Protein AF-A0A969WVZ2-F1 (afdb_monomer_lite)

pLDDT: mean 87.6, std 9.17, range [56.56, 96.75]

Sequence (92 aa):
MIIDVRGNGGGNVSPMIIERLMRQLTYMTMHTGQQEGDPNPVGMHIGPKVTLLDKYSDSDGDLFPYRFQVNKIGKTIGTRSWGGVVGYSGAI

Radius of gyration: 16.6 Å; chains: 1; bounding box: 49×25×41 Å

Secondary structure (DSSP, 8-state):
-EEE-TT----S-HHHHHHHHT----EEE--TT-SSPEEESTT---S--EEEE-TT--THHHHHHHHHHHTT-SEEEE--------------

Foldseek 3Di:
DEAELELPAADDCLVVVLVQLLDDFPDWDDDVPDPDTHTPPPSHDDDAYEYEYEQNQDANSLVNVVSCVVSVSHYYDYDDYVPDHDDDDDDD

Structure (mmCIF, N/CA/C/O backbone):
data_AF-A0A969WVZ2-F1
#
_entry.id   AF-A0A969WVZ2-F1
#
loop_
_atom_site.group_PDB
_atom_site.id
_atom_site.type_symbol
_atom_site.label_atom_id
_atom_site.label_alt_id
_atom_site.label_comp_id
_atom_site.label_asym_id
_atom_site.label_entity_id
_atom_site.label_seq_id
_atom_site.pdbx_PDB_ins_code
_atom_site.Cartn_x
_atom_site.Cartn_y
_atom_site.Cartn_z
_atom_site.occupancy
_atom_site.B_iso_or_equiv
_atom_site.auth_seq_id
_atom_site.auth_comp_id
_atom_site.auth_asym_id
_atom_site.auth_atom_id
_atom_site.pdbx_PDB_model_num
ATOM 1 N N . MET A 1 1 ? -11.619 -1.206 -0.089 1.00 93.06 1 MET A N 1
ATOM 2 C CA . MET A 1 1 ? -10.772 -0.136 -0.665 1.00 93.06 1 MET A CA 1
ATOM 3 C C . MET A 1 1 ? -9.971 -0.680 -1.837 1.00 93.06 1 MET A C 1
ATOM 5 O O . MET A 1 1 ? -9.422 -1.771 -1.715 1.00 93.06 1 MET A O 1
ATOM 9 N N . ILE A 1 2 ? -9.910 0.067 -2.940 1.00 95.38 2 ILE A N 1
ATOM 10 C CA . ILE A 1 2 ? -9.095 -0.249 -4.122 1.00 95.38 2 ILE A CA 1
ATOM 11 C C . ILE A 1 2 ? -8.006 0.819 -4.223 1.00 95.38 2 ILE A C 1
ATOM 13 O O . ILE A 1 2 ? -8.317 2.005 -4.174 1.00 95.38 2 ILE A O 1
ATOM 17 N N . ILE A 1 3 ? -6.752 0.392 -4.322 1.00 94.88 3 ILE A N 1
ATOM 18 C CA . ILE A 1 3 ? -5.582 1.254 -4.495 1.00 94.88 3 ILE A CA 1
ATOM 19 C C . ILE A 1 3 ? -5.053 1.002 -5.905 1.00 94.88 3 ILE A C 1
ATOM 21 O O . ILE A 1 3 ? -4.725 -0.134 -6.234 1.00 9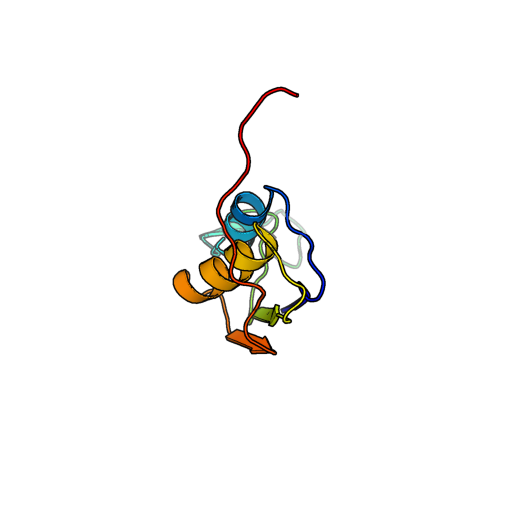4.88 3 ILE A O 1
ATOM 25 N N . ASP A 1 4 ? -4.993 2.030 -6.743 1.00 93.94 4 ASP A N 1
ATOM 26 C CA . ASP A 1 4 ? -4.500 1.900 -8.114 1.00 93.94 4 ASP A CA 1
ATOM 27 C C . ASP A 1 4 ? -3.080 2.459 -8.217 1.00 93.94 4 ASP A C 1
ATOM 29 O O . ASP A 1 4 ? -2.869 3.648 -7.988 1.00 93.94 4 ASP A O 1
ATOM 33 N N . VAL A 1 5 ? -2.105 1.595 -8.509 1.00 91.56 5 VAL A N 1
ATOM 34 C CA . VAL A 1 5 ? -0.695 1.975 -8.722 1.00 91.56 5 VAL A CA 1
ATOM 35 C C . VAL A 1 5 ? -0.209 1.622 -10.128 1.00 91.56 5 VAL A C 1
ATOM 37 O O . VAL A 1 5 ? 0.996 1.603 -10.382 1.00 91.56 5 VAL A O 1
ATOM 40 N N . ARG A 1 6 ? -1.134 1.357 -11.056 1.00 92.19 6 ARG A N 1
ATOM 41 C CA . ARG A 1 6 ? -0.826 1.179 -12.479 1.00 92.19 6 ARG A CA 1
ATOM 42 C C . ARG A 1 6 ? -0.244 2.471 -13.054 1.00 92.19 6 ARG A C 1
ATOM 44 O O . ARG A 1 6 ? -0.759 3.552 -12.773 1.00 92.19 6 ARG A O 1
ATOM 51 N N . GLY A 1 7 ? 0.841 2.372 -13.820 1.00 86.81 7 GLY A N 1
ATOM 52 C CA . GLY A 1 7 ? 1.551 3.538 -14.361 1.00 86.81 7 GLY A CA 1
ATOM 53 C C . GLY A 1 7 ? 2.287 4.389 -13.319 1.00 86.81 7 GLY A C 1
ATOM 54 O O . GLY A 1 7 ? 2.631 5.534 -13.605 1.00 86.81 7 GLY A O 1
ATOM 55 N N . ASN A 1 8 ? 2.508 3.873 -12.105 1.00 85.88 8 ASN A N 1
ATOM 56 C CA . ASN A 1 8 ? 3.235 4.595 -11.063 1.00 85.88 8 ASN A CA 1
ATOM 57 C C . ASN A 1 8 ? 4.749 4.616 -11.348 1.00 85.88 8 ASN A C 1
ATOM 59 O O . ASN A 1 8 ? 5.428 3.614 -11.143 1.00 85.88 8 ASN A O 1
ATOM 63 N N . GLY A 1 9 ? 5.274 5.777 -11.747 1.00 81.31 9 GLY A N 1
ATOM 64 C CA . GLY A 1 9 ? 6.692 5.982 -12.073 1.00 81.31 9 GLY A CA 1
ATOM 65 C C . GLY A 1 9 ? 7.667 6.019 -10.885 1.00 81.31 9 GLY A C 1
ATOM 66 O O . GLY A 1 9 ? 8.834 6.348 -11.076 1.00 81.31 9 GLY A O 1
ATOM 67 N N . GLY A 1 10 ? 7.217 5.728 -9.662 1.00 82.44 10 GLY A N 1
ATOM 68 C CA . GLY A 1 10 ? 8.078 5.638 -8.484 1.00 82.44 10 GLY A CA 1
ATOM 69 C C . GLY A 1 10 ? 8.165 6.926 -7.661 1.00 82.44 10 GLY A C 1
ATOM 70 O O . GLY A 1 10 ? 7.289 7.788 -7.711 1.00 82.44 10 GLY A O 1
ATOM 71 N N . GLY A 1 11 ? 9.197 7.025 -6.821 1.00 85.50 11 GLY A N 1
ATOM 72 C CA . GLY A 1 11 ? 9.326 8.070 -5.804 1.00 85.50 11 GLY A CA 1
ATOM 73 C C . GLY A 1 11 ? 9.952 7.535 -4.517 1.00 85.50 11 GLY A C 1
ATOM 74 O O . GLY A 1 11 ? 10.898 6.755 -4.562 1.00 85.50 11 GLY A O 1
ATOM 75 N N . ASN A 1 12 ? 9.451 7.973 -3.362 1.00 84.62 12 ASN A N 1
ATOM 76 C CA . ASN A 1 12 ? 9.984 7.578 -2.051 1.00 84.62 12 ASN A CA 1
ATOM 77 C C . ASN A 1 12 ? 8.930 7.530 -0.926 1.00 84.62 12 ASN A C 1
ATOM 79 O O . ASN A 1 12 ? 9.282 7.467 0.254 1.00 84.62 12 ASN A O 1
ATOM 83 N N . VAL A 1 13 ? 7.640 7.590 -1.263 1.00 87.88 13 VAL A N 1
ATOM 84 C CA . VAL A 1 13 ? 6.558 7.741 -0.275 1.00 87.88 13 VAL A CA 1
ATOM 85 C C . VAL A 1 13 ? 5.872 6.426 0.081 1.00 87.88 13 VAL A C 1
ATOM 87 O O . VAL A 1 13 ? 5.101 6.392 1.045 1.00 87.88 13 VAL A O 1
ATOM 90 N N . SER A 1 14 ? 6.166 5.325 -0.623 1.00 87.38 14 SER A N 1
ATOM 91 C CA . SER A 1 14 ? 5.553 4.026 -0.335 1.00 87.38 14 SER A CA 1
ATOM 92 C C . SER A 1 14 ? 5.688 3.561 1.122 1.00 87.38 14 SER A C 1
ATOM 94 O O . SER A 1 14 ? 4.699 3.008 1.609 1.00 87.38 14 SER A O 1
ATOM 96 N N . PRO A 1 15 ? 6.791 3.805 1.876 1.00 89.88 15 PRO A N 1
ATOM 97 C CA . PRO A 1 15 ? 6.849 3.419 3.288 1.00 89.88 15 PRO A CA 1
ATOM 98 C C . PRO A 1 15 ? 5.744 4.087 4.117 1.00 89.88 15 PRO A C 1
ATOM 100 O O . PRO A 1 15 ? 5.003 3.411 4.826 1.00 89.88 15 PRO A O 1
ATOM 103 N N . MET A 1 16 ? 5.558 5.400 3.949 1.00 92.75 16 MET A N 1
ATOM 104 C CA . MET A 1 16 ? 4.578 6.187 4.707 1.00 92.75 16 MET A CA 1
ATOM 105 C C . MET A 1 16 ? 3.131 5.787 4.403 1.00 92.75 16 MET A C 1
ATOM 107 O O . MET A 1 16 ? 2.251 5.903 5.264 1.00 92.75 16 MET A O 1
ATOM 111 N N . ILE A 1 17 ? 2.859 5.356 3.168 1.00 93.31 17 ILE A N 1
ATOM 112 C CA . ILE A 1 17 ? 1.533 4.871 2.772 1.00 93.31 17 ILE A CA 1
ATOM 113 C C . ILE A 1 17 ? 1.306 3.474 3.353 1.00 93.31 17 ILE A C 1
ATOM 115 O O . ILE A 1 17 ? 0.260 3.230 3.952 1.00 93.31 17 ILE A O 1
ATOM 119 N N . ILE A 1 18 ? 2.285 2.572 3.241 1.00 94.62 18 ILE A N 1
ATOM 120 C CA . ILE A 1 18 ? 2.202 1.217 3.803 1.00 94.62 18 ILE A CA 1
ATOM 121 C C . ILE A 1 18 ? 1.969 1.264 5.316 1.00 94.62 18 ILE A C 1
ATOM 123 O O . ILE A 1 18 ? 1.057 0.595 5.800 1.00 94.62 18 ILE A O 1
ATOM 127 N N . GLU A 1 19 ? 2.685 2.115 6.051 1.00 93.81 19 GLU A N 1
ATOM 128 C CA . GLU A 1 19 ? 2.480 2.301 7.494 1.00 93.81 19 GLU A CA 1
ATOM 129 C C . GLU A 1 19 ? 1.043 2.707 7.840 1.00 93.81 19 GLU A C 1
ATOM 131 O O . GLU A 1 19 ? 0.452 2.173 8.779 1.00 93.81 19 GLU A O 1
ATOM 136 N N . ARG A 1 20 ? 0.439 3.620 7.067 1.00 93.19 20 ARG A N 1
ATOM 137 C CA . ARG A 1 20 ? -0.968 4.012 7.255 1.00 93.19 20 ARG A CA 1
ATOM 138 C C . ARG A 1 20 ? -1.928 2.863 6.966 1.00 93.19 20 ARG A C 1
ATOM 140 O O . ARG A 1 20 ? -2.898 2.682 7.699 1.00 93.19 20 ARG A O 1
ATOM 147 N N . LEU A 1 21 ? -1.663 2.084 5.920 1.00 94.69 21 LEU A N 1
ATOM 148 C CA . LEU A 1 21 ? -2.494 0.945 5.526 1.00 94.69 21 LEU A CA 1
ATOM 149 C C . LEU A 1 21 ? -2.419 -0.227 6.510 1.00 94.69 21 LEU A C 1
ATOM 151 O O . LEU A 1 21 ? -3.368 -1.010 6.582 1.00 94.69 21 LEU A O 1
ATOM 155 N N . MET A 1 22 ? -1.320 -0.331 7.260 1.00 93.88 22 MET A N 1
ATOM 156 C CA . MET A 1 22 ? -1.102 -1.341 8.297 1.00 93.88 22 MET A CA 1
ATOM 157 C C . MET A 1 22 ? -1.734 -0.991 9.648 1.00 93.88 22 MET A C 1
ATOM 159 O O . MET A 1 22 ? -1.765 -1.850 10.527 1.00 93.88 22 MET A O 1
ATOM 163 N N . ARG A 1 23 ? -2.243 0.234 9.842 1.00 94.00 23 ARG A N 1
ATOM 164 C CA . ARG A 1 23 ? -2.861 0.634 11.115 1.00 94.00 23 ARG A CA 1
ATOM 165 C C . ARG A 1 23 ? -4.038 -0.279 11.457 1.00 94.00 23 ARG A C 1
ATOM 167 O O . ARG A 1 23 ? -4.938 -0.485 10.641 1.00 94.00 23 ARG A O 1
ATOM 174 N N . GLN A 1 24 ? -4.024 -0.793 12.682 1.00 90.94 24 GLN A N 1
ATOM 175 C CA . GLN A 1 24 ? -5.074 -1.634 13.248 1.00 90.94 24 GLN A CA 1
ATOM 176 C C . GLN A 1 24 ? -5.855 -0.867 14.311 1.00 90.94 24 GLN A C 1
ATOM 178 O O . GLN A 1 24 ? -5.335 0.079 14.900 1.00 90.94 24 GLN A O 1
ATOM 183 N N . LEU A 1 25 ? -7.112 -1.269 14.517 1.00 92.00 25 LEU A N 1
ATOM 184 C CA . LEU A 1 25 ? -7.982 -0.628 15.497 1.00 92.00 25 LEU A CA 1
ATOM 185 C C . LEU A 1 25 ? -7.503 -1.026 16.881 1.00 92.00 25 LEU A C 1
ATOM 187 O O . LEU A 1 25 ? -7.538 -2.210 17.210 1.00 92.00 25 LEU A O 1
ATOM 191 N N . THR A 1 26 ? -7.086 -0.048 17.677 1.00 92.12 26 THR A N 1
ATOM 192 C CA . THR A 1 26 ? -6.684 -0.305 19.061 1.00 92.12 26 THR A CA 1
ATOM 193 C C . THR A 1 26 ? -7.850 -0.047 20.004 1.00 92.12 26 THR A C 1
ATOM 195 O O . THR A 1 26 ? -8.167 -0.881 20.846 1.00 92.12 26 THR A O 1
ATOM 198 N N . TYR A 1 27 ? -8.504 1.104 19.858 1.00 90.88 27 TYR A N 1
ATOM 199 C CA . TYR A 1 27 ? -9.683 1.485 20.629 1.00 90.88 27 TYR A CA 1
ATOM 200 C C . TYR A 1 27 ? -10.511 2.509 19.851 1.00 90.88 27 TYR A C 1
ATOM 202 O O . TYR A 1 27 ? -10.061 3.060 18.845 1.00 90.88 27 TYR A O 1
ATOM 210 N N . MET A 1 28 ? -11.729 2.755 20.324 1.00 92.44 28 MET A N 1
ATOM 211 C CA . MET A 1 28 ? -12.589 3.819 19.818 1.00 92.44 28 MET A CA 1
ATOM 212 C C . MET A 1 28 ? -12.713 4.915 20.869 1.00 92.44 28 MET A C 1
ATOM 214 O O . MET A 1 28 ? -12.843 4.622 22.059 1.00 92.44 28 MET A O 1
ATOM 218 N N . THR A 1 29 ? -12.661 6.171 20.441 1.00 92.38 29 THR A N 1
ATOM 219 C CA . THR A 1 29 ? -12.927 7.328 21.301 1.00 92.38 29 THR A CA 1
ATOM 220 C C . THR A 1 29 ? -14.366 7.782 21.128 1.00 92.38 29 THR A C 1
ATOM 222 O O . THR A 1 29 ? -14.895 7.746 20.021 1.00 92.38 29 THR A O 1
ATOM 225 N N . MET A 1 30 ? -14.996 8.211 22.219 1.00 93.75 30 MET A N 1
ATOM 226 C CA . MET A 1 30 ? -16.356 8.742 22.202 1.00 93.75 30 MET A CA 1
ATOM 227 C C . MET A 1 30 ? -16.449 9.986 23.076 1.00 93.75 30 MET A C 1
ATOM 229 O O . MET A 1 30 ? -15.930 10.015 24.194 1.00 93.75 30 MET A O 1
ATOM 233 N N . HIS A 1 31 ? -17.150 10.993 22.575 1.00 90.19 31 HIS A N 1
ATOM 234 C CA . HIS A 1 31 ? -17.513 12.201 23.302 1.00 90.19 31 HIS A CA 1
ATOM 235 C C . HIS A 1 31 ? -19.009 12.208 23.631 1.00 90.19 31 HIS A C 1
ATOM 237 O O . HIS A 1 31 ? -19.822 11.590 22.943 1.00 90.19 31 HIS A O 1
ATOM 243 N N . THR A 1 32 ? -19.394 12.934 24.682 1.00 92.81 32 THR A N 1
ATOM 244 C CA . THR A 1 32 ? -20.806 13.11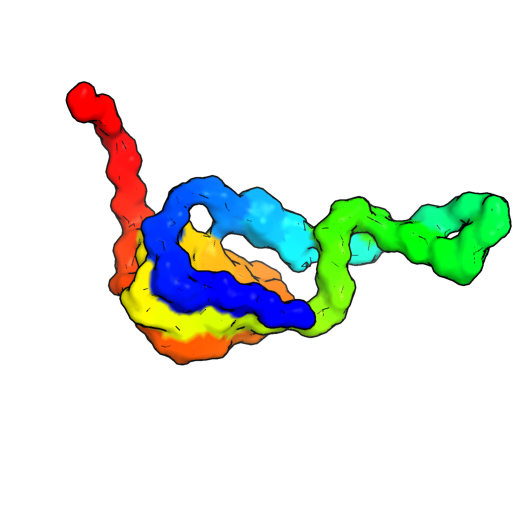6 25.039 1.00 92.81 32 THR A CA 1
ATOM 245 C C . THR A 1 32 ? -21.575 13.701 23.852 1.00 92.81 32 THR A C 1
ATOM 247 O O . THR A 1 32 ? -21.236 14.776 23.366 1.00 92.81 32 THR A O 1
ATOM 250 N N . GLY A 1 33 ? -22.610 12.994 23.391 1.00 91.25 33 GLY A N 1
ATOM 251 C CA . GLY A 1 33 ? -23.430 13.398 22.244 1.00 91.25 33 GLY A CA 1
ATOM 252 C C . GLY A 1 33 ? -22.973 12.863 20.878 1.00 91.25 33 GLY A C 1
ATOM 253 O O . GLY A 1 33 ? -23.678 13.093 19.898 1.00 91.25 33 GLY A O 1
ATOM 254 N N . GLN A 1 34 ? -21.857 12.127 20.784 1.00 91.75 34 GLN A N 1
ATOM 255 C CA . GLN A 1 34 ? -21.511 11.393 19.559 1.00 91.75 34 GLN A CA 1
ATOM 256 C C . GLN A 1 34 ? -22.406 10.159 19.383 1.00 91.75 34 GLN A C 1
ATOM 258 O O . GLN A 1 34 ? -22.616 9.396 20.325 1.00 91.75 34 GLN A O 1
ATOM 263 N N . GLN A 1 35 ? -22.907 9.956 18.160 1.00 89.94 35 GLN A N 1
ATOM 264 C CA . GLN A 1 35 ? -23.680 8.760 17.801 1.00 89.94 35 GLN A CA 1
ATOM 265 C C . GLN A 1 35 ? -22.788 7.561 17.460 1.00 89.94 35 GLN A C 1
ATOM 267 O O . GLN A 1 35 ? -23.165 6.423 17.723 1.00 89.94 35 GLN A O 1
ATOM 272 N N . GLU A 1 36 ? -21.595 7.814 16.921 1.00 88.62 36 GLU A N 1
ATOM 273 C CA . GLU A 1 36 ? -20.608 6.797 16.565 1.00 88.62 36 GLU A CA 1
ATOM 274 C C . GLU A 1 36 ? -19.244 7.200 17.131 1.00 88.62 36 GLU A C 1
ATOM 276 O O . GLU A 1 36 ? -18.924 8.387 17.207 1.00 88.62 36 GLU A O 1
ATOM 281 N N . GLY A 1 37 ? -18.463 6.213 17.572 1.00 89.00 37 GLY A N 1
ATOM 282 C CA . GLY A 1 37 ? -17.112 6.457 18.066 1.00 89.00 37 GLY A CA 1
ATOM 283 C C . GLY A 1 37 ? -16.094 6.560 16.936 1.00 89.00 37 GLY A C 1
ATOM 284 O O . GLY A 1 37 ? -16.230 5.919 15.893 1.00 89.00 37 GLY A O 1
ATOM 285 N N . ASP A 1 38 ? -15.033 7.319 17.176 1.00 90.94 38 ASP A N 1
ATOM 286 C CA . ASP A 1 38 ? -13.947 7.485 16.219 1.00 90.94 38 ASP A CA 1
ATOM 287 C C . ASP A 1 38 ? -12.887 6.388 16.404 1.00 90.94 38 ASP A C 1
ATOM 289 O O . ASP A 1 38 ? -12.427 6.153 17.529 1.00 90.94 38 ASP A O 1
ATOM 293 N N . PRO A 1 39 ? -12.459 5.703 15.329 1.00 91.19 39 PRO A N 1
ATOM 294 C CA . PRO A 1 39 ? -11.401 4.709 15.415 1.00 91.19 39 PRO A CA 1
ATOM 295 C C . PRO A 1 39 ? -10.042 5.365 15.695 1.00 91.19 39 PRO A C 1
ATOM 297 O O . PRO A 1 39 ? -9.648 6.331 15.037 1.00 91.19 39 PRO A O 1
ATOM 300 N N . ASN A 1 40 ? -9.291 4.795 16.639 1.00 91.56 40 ASN A N 1
ATOM 301 C CA . ASN A 1 40 ? -7.933 5.212 16.972 1.00 91.56 40 ASN A CA 1
ATOM 302 C C . ASN A 1 40 ? -6.937 4.063 16.704 1.00 91.56 40 ASN A C 1
ATOM 304 O O . ASN A 1 40 ? -7.171 2.945 17.187 1.00 91.56 40 ASN A O 1
ATOM 308 N N . PRO A 1 41 ? -5.824 4.304 15.974 1.00 92.19 41 PRO A N 1
ATOM 309 C CA . PRO A 1 41 ? -5.312 5.602 15.493 1.00 92.19 41 PRO A CA 1
ATOM 310 C C . PRO A 1 41 ? -6.093 6.259 14.339 1.00 92.19 41 PRO A C 1
ATOM 312 O O . PRO A 1 41 ? -6.682 5.588 13.502 1.00 92.19 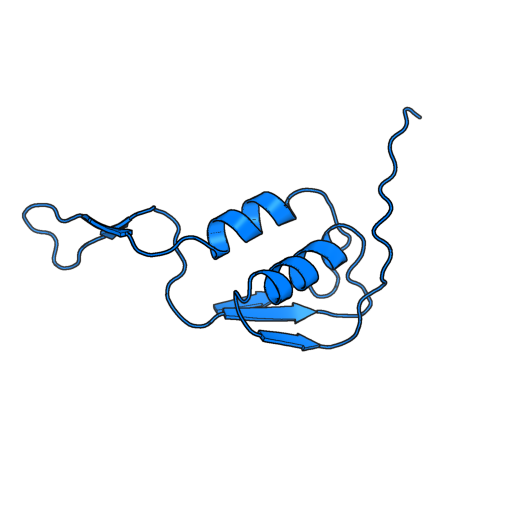41 PRO A O 1
ATOM 315 N N . VAL A 1 42 ? -6.027 7.592 14.236 1.00 89.38 42 VAL A N 1
ATOM 316 C CA . VAL A 1 42 ? -6.690 8.367 13.164 1.00 89.38 42 VAL A CA 1
ATOM 317 C C . VAL A 1 42 ? -6.150 7.988 11.774 1.00 89.38 42 VAL A C 1
ATOM 319 O O . VAL A 1 42 ? -4.980 7.630 11.623 1.00 89.38 42 VAL A O 1
ATOM 322 N N . GLY A 1 43 ? -6.976 8.103 10.729 1.00 86.81 43 GLY A N 1
ATOM 323 C CA . GLY A 1 43 ? -6.564 7.871 9.333 1.00 86.81 43 GLY A CA 1
ATOM 324 C C . GLY A 1 43 ? -6.459 6.392 8.954 1.00 86.81 43 GLY A C 1
ATOM 325 O O . GLY A 1 43 ? -5.743 6.022 8.021 1.00 86.81 43 GLY A O 1
ATOM 326 N N . MET A 1 44 ? -7.142 5.542 9.712 1.00 89.94 44 MET A N 1
ATOM 327 C CA . MET A 1 44 ? -7.282 4.127 9.424 1.00 89.94 44 MET A CA 1
ATOM 328 C C . MET A 1 44 ? -8.232 3.855 8.260 1.00 89.94 44 MET A C 1
ATOM 330 O O . MET A 1 44 ? -9.224 4.549 8.064 1.00 89.94 44 MET A O 1
ATOM 334 N N . HIS A 1 45 ? -7.965 2.760 7.551 1.00 89.88 45 HIS A N 1
ATOM 335 C CA . HIS A 1 45 ? -8.867 2.221 6.538 1.00 89.88 45 HIS A CA 1
ATOM 336 C C . HIS A 1 45 ? -9.313 0.826 6.969 1.00 89.88 45 HIS A C 1
ATOM 338 O O . HIS A 1 45 ? -8.572 -0.149 6.817 1.00 89.88 45 HIS A O 1
ATOM 344 N N . ILE A 1 46 ? -10.513 0.726 7.536 1.00 87.94 46 ILE A N 1
ATOM 345 C CA . ILE A 1 46 ? -11.063 -0.537 8.038 1.00 87.94 46 ILE A CA 1
ATOM 346 C C . ILE A 1 46 ? -11.690 -1.318 6.875 1.00 87.94 46 ILE A C 1
ATOM 348 O O . ILE A 1 46 ? -12.322 -0.751 5.988 1.00 87.94 46 ILE A O 1
ATOM 352 N N . GLY A 1 47 ? -11.477 -2.634 6.865 1.00 91.19 47 GLY A N 1
ATOM 353 C CA . GLY A 1 47 ? -12.048 -3.543 5.872 1.00 91.19 47 GLY A CA 1
ATOM 354 C C . GLY A 1 47 ? -11.088 -3.980 4.755 1.00 91.19 47 GLY A C 1
ATOM 355 O O . GLY A 1 47 ? -9.893 -3.643 4.781 1.00 91.19 47 GLY A O 1
ATOM 356 N N . PRO A 1 48 ? -11.597 -4.772 3.788 1.00 93.81 48 PRO A N 1
ATOM 357 C CA . PRO A 1 48 ? -10.796 -5.398 2.740 1.00 93.81 48 PRO A CA 1
ATOM 358 C C . PRO A 1 48 ? -10.107 -4.386 1.822 1.00 93.81 48 PRO A C 1
ATOM 360 O O . PRO A 1 48 ? -10.679 -3.354 1.445 1.00 93.81 48 PRO A O 1
ATOM 363 N N . LYS A 1 49 ? -8.875 -4.709 1.426 1.00 95.38 49 LYS A N 1
ATOM 364 C CA . LYS A 1 49 ? -8.028 -3.863 0.581 1.00 95.38 49 LYS A CA 1
ATOM 365 C C . LYS A 1 49 ? -7.529 -4.657 -0.618 1.00 95.38 49 LYS A C 1
ATOM 367 O O . LYS A 1 49 ? -7.202 -5.840 -0.504 1.00 95.38 49 LYS A O 1
ATOM 372 N N . VAL A 1 50 ? -7.456 -3.989 -1.757 1.00 96.75 50 VAL A N 1
ATOM 373 C CA . VAL A 1 50 ? -6.900 -4.527 -2.997 1.00 96.75 50 VAL A CA 1
ATOM 374 C C . VAL A 1 50 ? -5.989 -3.480 -3.617 1.00 96.75 50 VAL A C 1
ATOM 376 O O . VAL A 1 50 ? -6.303 -2.292 -3.545 1.00 96.75 50 VAL A O 1
ATOM 379 N N . THR A 1 51 ? -4.886 -3.919 -4.218 1.00 96.00 51 THR A N 1
ATOM 380 C CA . THR A 1 51 ? -3.989 -3.058 -4.996 1.00 96.00 51 THR A CA 1
ATOM 381 C C . THR A 1 51 ? -3.927 -3.517 -6.454 1.00 96.00 51 THR A C 1
ATOM 383 O O . THR A 1 51 ? -3.878 -4.723 -6.715 1.00 96.00 51 THR A O 1
ATOM 386 N N . LEU A 1 52 ? -3.962 -2.571 -7.393 1.00 94.56 52 LEU A N 1
ATOM 387 C CA . LEU A 1 52 ? -3.862 -2.807 -8.834 1.00 94.56 52 LEU A CA 1
ATOM 388 C C . LEU A 1 52 ? -2.463 -2.446 -9.331 1.00 94.56 52 LEU A C 1
ATOM 390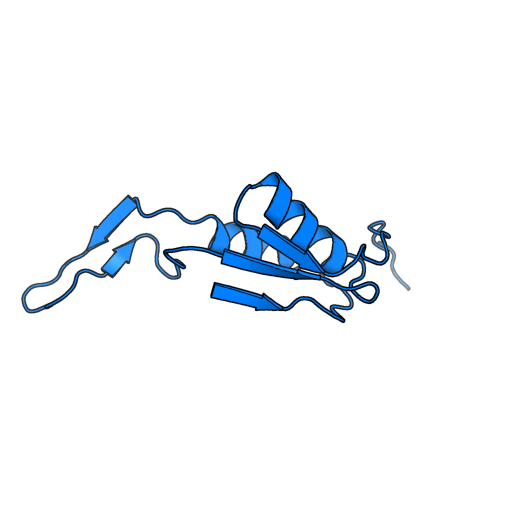 O O . LEU A 1 52 ? -1.993 -1.345 -9.065 1.00 94.56 52 LEU A O 1
ATOM 394 N N . LEU A 1 53 ? -1.825 -3.360 -10.061 1.00 93.81 53 LEU A N 1
ATOM 395 C CA . LEU A 1 53 ? -0.440 -3.256 -10.533 1.00 93.81 53 LEU A CA 1
ATOM 396 C C . LEU A 1 53 ? -0.355 -3.488 -12.046 1.00 93.81 53 LEU A C 1
ATOM 398 O O . LEU A 1 53 ? -1.055 -4.352 -12.579 1.00 93.81 53 LEU A O 1
ATOM 402 N N . ASP A 1 54 ? 0.519 -2.766 -12.744 1.00 88.31 54 ASP A N 1
ATOM 403 C CA . ASP A 1 54 ? 0.843 -3.055 -14.141 1.00 88.31 54 ASP A CA 1
ATOM 404 C C . ASP A 1 54 ? 2.353 -3.035 -14.414 1.00 88.31 54 ASP A C 1
ATOM 406 O O . ASP A 1 54 ? 3.174 -2.783 -13.537 1.00 88.31 54 ASP A O 1
ATOM 410 N N . LYS A 1 55 ? 2.715 -3.336 -15.664 1.00 85.94 55 LYS A N 1
ATOM 411 C CA . LYS A 1 55 ? 4.100 -3.346 -16.156 1.00 85.94 55 LYS A CA 1
ATOM 412 C C . LYS A 1 55 ? 4.779 -1.970 -16.185 1.00 85.94 55 LYS A C 1
ATOM 414 O O . LYS A 1 55 ? 5.970 -1.915 -16.465 1.00 85.94 55 LYS A O 1
ATOM 419 N N . TYR A 1 56 ? 4.024 -0.888 -15.996 1.00 81.06 56 TYR A N 1
ATOM 420 C CA . TYR A 1 56 ? 4.523 0.487 -16.030 1.00 81.06 56 TYR A CA 1
ATOM 421 C C . TYR A 1 56 ? 4.795 1.034 -14.625 1.00 81.06 56 TYR A C 1
ATOM 423 O O . TYR A 1 56 ? 5.269 2.159 -14.498 1.00 81.06 56 TYR A O 1
ATOM 431 N N . SER A 1 57 ? 4.496 0.258 -13.579 1.00 78.94 57 SER A N 1
ATOM 432 C CA . SER A 1 57 ? 4.958 0.555 -12.230 1.00 78.94 57 SER A CA 1
ATOM 433 C C . SER A 1 57 ? 6.468 0.317 -12.133 1.00 78.94 57 SER A C 1
ATOM 435 O O . SER A 1 57 ? 6.949 -0.748 -12.525 1.00 78.94 57 SER A O 1
ATOM 437 N N . ASP A 1 58 ? 7.186 1.314 -11.623 1.00 73.81 58 ASP A N 1
ATOM 438 C CA . ASP A 1 58 ? 8.650 1.395 -11.617 1.00 73.81 58 ASP A CA 1
ATOM 439 C C . ASP A 1 58 ? 9.151 1.827 -10.222 1.00 73.81 58 ASP A C 1
ATOM 441 O O . ASP A 1 58 ? 8.504 2.622 -9.532 1.00 73.81 58 ASP A O 1
ATOM 445 N N . SER A 1 59 ? 10.298 1.309 -9.779 1.00 79.12 59 SER A N 1
ATOM 446 C CA . SER A 1 59 ? 11.028 1.756 -8.588 1.00 79.12 59 SER A CA 1
ATOM 447 C C . SER A 1 59 ? 10.198 1.681 -7.297 1.00 79.12 59 SER A C 1
ATOM 449 O O . SER A 1 59 ? 9.834 0.596 -6.842 1.00 79.12 59 SER A O 1
ATOM 451 N N . ASP A 1 60 ? 9.848 2.802 -6.665 1.00 81.38 60 ASP A N 1
ATOM 452 C CA . ASP A 1 60 ? 8.957 2.798 -5.491 1.00 81.38 60 ASP A CA 1
ATOM 453 C C . ASP A 1 60 ? 7.545 2.273 -5.824 1.00 81.38 60 ASP A C 1
ATOM 455 O O . ASP A 1 60 ? 6.850 1.729 -4.959 1.00 81.38 60 ASP A O 1
ATOM 459 N N . GLY A 1 61 ? 7.154 2.361 -7.099 1.00 75.06 61 GLY A N 1
ATOM 460 C CA . GLY A 1 61 ? 5.967 1.739 -7.673 1.00 75.06 61 GLY A CA 1
ATOM 461 C C . GLY A 1 61 ? 6.045 0.211 -7.728 1.00 75.06 61 GLY A C 1
ATOM 462 O O . GLY A 1 61 ? 4.998 -0.427 -7.653 1.00 75.06 61 GLY A O 1
ATOM 463 N N . ASP A 1 62 ? 7.245 -0.384 -7.760 1.00 81.94 62 ASP A N 1
ATOM 464 C CA . ASP A 1 62 ? 7.470 -1.827 -7.561 1.00 81.94 62 ASP A CA 1
ATOM 465 C C . ASP A 1 62 ? 7.442 -2.195 -6.067 1.00 81.94 62 ASP A C 1
ATOM 467 O O . ASP A 1 62 ? 6.866 -3.210 -5.655 1.00 81.94 62 ASP A O 1
ATOM 471 N N . LEU A 1 63 ? 8.045 -1.350 -5.224 1.00 88.50 63 LEU A N 1
ATOM 472 C CA . LEU A 1 63 ? 8.169 -1.601 -3.786 1.00 88.50 63 LEU A CA 1
ATOM 473 C C . LEU A 1 63 ? 6.830 -1.539 -3.052 1.00 88.50 63 LEU A C 1
ATOM 475 O O . LEU A 1 63 ? 6.611 -2.329 -2.130 1.00 88.50 63 LEU A O 1
ATOM 479 N N . PHE A 1 64 ? 5.928 -0.635 -3.434 1.00 93.56 64 PHE A N 1
ATOM 480 C CA . PHE A 1 64 ? 4.606 -0.530 -2.817 1.00 93.56 64 PHE A CA 1
ATOM 481 C C . PHE A 1 64 ? 3.788 -1.836 -2.900 1.00 93.56 64 PHE A C 1
ATOM 483 O O . PHE A 1 64 ? 3.438 -2.376 -1.845 1.00 93.56 64 PHE A O 1
ATOM 490 N N . PRO A 1 65 ? 3.482 -2.395 -4.091 1.00 91.81 65 PRO A N 1
ATOM 491 C CA . PRO A 1 65 ? 2.710 -3.629 -4.206 1.00 91.81 65 PRO A CA 1
ATOM 492 C C . PRO A 1 65 ? 3.452 -4.828 -3.607 1.00 91.81 65 PRO A C 1
ATOM 494 O O . PRO A 1 65 ? 2.810 -5.691 -3.007 1.00 91.81 65 PRO A O 1
ATOM 497 N N . TYR A 1 66 ? 4.788 -4.861 -3.675 1.00 91.94 66 TYR A N 1
ATOM 498 C CA . TYR A 1 66 ? 5.581 -5.877 -2.981 1.00 91.94 66 TYR A CA 1
ATOM 499 C C . TYR A 1 66 ? 5.371 -5.823 -1.459 1.00 91.94 66 TYR A C 1
ATOM 501 O O . TYR A 1 66 ? 4.983 -6.818 -0.842 1.00 91.94 66 TYR A O 1
ATOM 509 N N . ARG A 1 67 ? 5.531 -4.644 -0.842 1.00 93.94 67 ARG A N 1
ATOM 510 C CA . ARG A 1 67 ? 5.277 -4.429 0.594 1.00 93.94 67 ARG A CA 1
ATOM 511 C C . ARG A 1 67 ? 3.830 -4.731 0.966 1.00 93.94 67 ARG A C 1
ATOM 513 O O . ARG A 1 67 ? 3.587 -5.280 2.038 1.00 93.94 67 ARG A O 1
ATOM 520 N N . PHE A 1 68 ? 2.876 -4.411 0.096 1.00 95.38 68 PHE A N 1
ATOM 521 C CA . PHE A 1 68 ? 1.459 -4.700 0.305 1.00 95.38 68 PHE A CA 1
ATOM 522 C C . PHE A 1 68 ? 1.184 -6.210 0.410 1.00 95.38 68 PHE A C 1
ATOM 524 O O . PHE A 1 68 ? 0.415 -6.638 1.275 1.00 95.38 68 PHE A O 1
ATOM 531 N N . GLN A 1 69 ? 1.851 -7.023 -0.419 1.00 93.75 69 GLN A N 1
ATOM 532 C CA . GLN A 1 69 ? 1.770 -8.488 -0.373 1.00 93.75 69 GLN A CA 1
ATOM 533 C C . GLN A 1 69 ? 2.486 -9.071 0.847 1.00 93.75 69 GLN A C 1
ATOM 535 O O . GLN A 1 69 ? 1.895 -9.871 1.573 1.00 93.75 69 GLN A O 1
ATOM 540 N N . VAL A 1 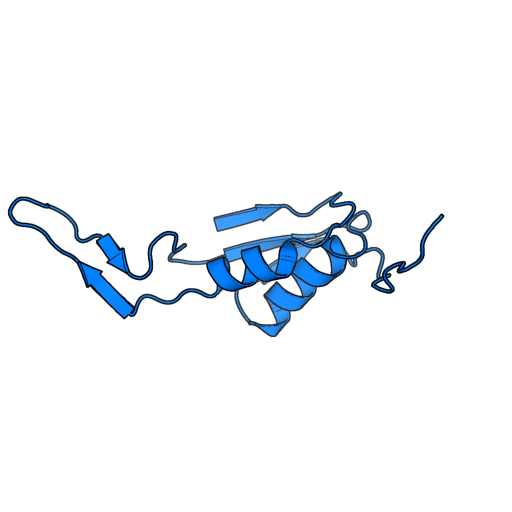70 ? 3.732 -8.654 1.099 1.00 94.81 70 VAL A N 1
ATOM 541 C CA . VAL A 1 70 ? 4.558 -9.168 2.209 1.00 94.81 70 VAL A CA 1
ATOM 542 C C . VAL A 1 70 ? 3.902 -8.901 3.562 1.00 94.81 70 VAL A C 1
ATOM 544 O O . VAL A 1 70 ? 3.831 -9.799 4.400 1.00 94.81 70 VAL A O 1
ATOM 547 N N . ASN A 1 71 ? 3.342 -7.704 3.755 1.00 95.31 71 ASN A N 1
ATOM 548 C CA . ASN A 1 71 ? 2.637 -7.336 4.985 1.00 95.31 71 ASN A CA 1
ATOM 549 C C . ASN A 1 71 ? 1.199 -7.877 5.053 1.00 95.31 71 ASN A C 1
ATOM 551 O O . ASN A 1 71 ? 0.468 -7.552 5.985 1.00 95.31 71 ASN A O 1
ATOM 555 N N . LYS A 1 72 ? 0.772 -8.696 4.079 1.00 94.69 72 LYS A N 1
ATOM 556 C CA . LYS A 1 72 ? -0.556 -9.332 4.030 1.00 94.69 72 LYS A CA 1
ATOM 557 C C . LYS A 1 72 ? -1.714 -8.331 4.168 1.00 94.69 72 LYS A C 1
ATOM 559 O O . LYS A 1 72 ? -2.759 -8.657 4.725 1.00 94.69 72 LYS A O 1
ATOM 564 N N . ILE A 1 73 ? -1.541 -7.117 3.640 1.00 95.44 73 ILE A N 1
ATOM 565 C CA . ILE A 1 73 ? -2.526 -6.028 3.757 1.00 95.44 73 ILE A CA 1
ATOM 566 C C . ILE A 1 73 ? -3.784 -6.336 2.931 1.00 95.44 73 ILE A C 1
ATOM 568 O O . ILE A 1 73 ? -4.897 -5.947 3.292 1.00 95.44 73 ILE A O 1
ATOM 572 N N . GLY A 1 74 ? -3.616 -7.044 1.814 1.00 94.81 74 GLY A N 1
ATOM 573 C CA . GLY A 1 74 ? -4.701 -7.396 0.912 1.00 94.81 74 GLY A CA 1
ATOM 574 C C . GLY A 1 74 ? -4.222 -8.165 -0.314 1.00 94.81 74 GLY A C 1
ATOM 575 O O . GLY A 1 74 ? -3.095 -8.658 -0.364 1.00 94.81 74 GLY A O 1
ATOM 576 N N . LYS A 1 75 ? -5.081 -8.261 -1.332 1.00 95.12 75 LYS A N 1
ATOM 577 C CA . LYS A 1 75 ? -4.740 -8.916 -2.605 1.00 95.12 75 LYS A CA 1
ATOM 578 C C . LYS A 1 75 ? -4.120 -7.924 -3.589 1.00 95.12 75 LYS A C 1
ATOM 580 O O . LYS A 1 75 ? -4.518 -6.765 -3.638 1.00 95.12 75 LYS A O 1
ATOM 585 N N . THR A 1 76 ? -3.168 -8.399 -4.388 1.00 94.56 76 THR A N 1
ATOM 586 C CA . THR A 1 76 ? -2.646 -7.670 -5.553 1.00 94.56 76 THR A CA 1
ATOM 587 C C . THR A 1 76 ? -3.222 -8.279 -6.816 1.00 94.56 76 THR A C 1
ATOM 589 O O . THR A 1 76 ? -3.251 -9.502 -6.942 1.00 94.56 76 THR A O 1
ATOM 592 N N . ILE A 1 77 ? -3.697 -7.434 -7.725 1.00 94.69 77 ILE A N 1
ATOM 593 C CA . ILE A 1 77 ? -4.336 -7.838 -8.978 1.00 94.69 77 ILE A CA 1
ATOM 594 C C . ILE A 1 77 ? -3.662 -7.081 -10.123 1.00 94.69 77 ILE A C 1
ATOM 596 O O . ILE A 1 77 ? -3.450 -5.876 -10.023 1.00 94.69 77 ILE A O 1
ATOM 600 N N . GLY A 1 78 ? -3.339 -7.777 -11.213 1.00 91.50 78 GLY A N 1
ATOM 601 C CA . GLY A 1 78 ? -2.746 -7.170 -12.404 1.00 91.50 78 GLY A CA 1
ATOM 602 C C . GLY A 1 78 ? -1.597 -7.990 -12.982 1.00 91.50 78 GLY A C 1
ATOM 603 O O . GLY A 1 78 ? -1.622 -9.220 -12.917 1.00 91.50 78 GLY A O 1
ATOM 604 N N . THR A 1 79 ? -0.605 -7.316 -13.565 1.00 90.38 79 THR A N 1
ATOM 605 C CA . THR A 1 79 ? 0.557 -7.959 -14.204 1.00 90.38 79 THR A CA 1
ATOM 606 C C . THR A 1 79 ? 1.830 -7.779 -13.383 1.00 90.38 79 THR A C 1
ATOM 608 O O . THR A 1 79 ? 1.888 -6.938 -12.492 1.00 90.38 79 THR A O 1
ATOM 611 N N . ARG A 1 80 ? 2.877 -8.556 -13.699 1.00 85.38 80 ARG A N 1
ATOM 612 C CA . ARG A 1 80 ? 4.226 -8.290 -13.177 1.00 85.38 80 ARG A CA 1
ATOM 613 C C . ARG A 1 80 ? 4.663 -6.883 -13.601 1.00 85.38 80 ARG A C 1
ATOM 615 O O . ARG A 1 80 ? 4.424 -6.502 -14.749 1.00 85.38 80 ARG A O 1
ATOM 622 N N . SER A 1 81 ? 5.249 -6.152 -12.664 1.00 83.75 81 SER A N 1
ATOM 623 C CA . SER A 1 81 ? 5.750 -4.793 -12.843 1.00 83.75 81 SER A CA 1
ATOM 624 C C . SER A 1 81 ? 7.143 -4.764 -13.483 1.00 83.75 81 SER A C 1
ATOM 626 O O . SER A 1 81 ? 7.636 -5.824 -13.890 1.00 83.75 81 SER A O 1
ATOM 628 N N . TRP A 1 82 ? 7.755 -3.583 -13.636 1.00 81.75 82 TRP A N 1
ATOM 629 C CA . TRP A 1 82 ? 9.037 -3.439 -14.338 1.00 81.75 82 TRP A CA 1
ATOM 630 C C . TRP A 1 82 ? 10.162 -4.235 -13.665 1.00 81.75 82 TRP A C 1
ATOM 632 O O . TRP A 1 82 ? 10.893 -4.959 -14.343 1.00 81.75 82 TRP A O 1
ATOM 642 N N . GLY A 1 83 ? 10.234 -4.192 -12.332 1.00 75.69 83 GLY A N 1
ATOM 643 C CA . GLY A 1 83 ? 11.137 -5.027 -11.541 1.00 75.69 83 GLY A CA 1
ATOM 644 C C . GLY A 1 83 ? 12.523 -4.426 -11.314 1.00 75.69 83 GLY A C 1
ATOM 645 O O . GLY A 1 83 ? 13.477 -5.180 -11.111 1.00 75.69 83 GLY A O 1
ATOM 646 N N . GLY A 1 84 ? 12.653 -3.099 -11.325 1.00 75.31 84 GLY A N 1
ATOM 647 C CA . GLY A 1 84 ? 13.914 -2.408 -11.061 1.00 75.31 84 GLY A CA 1
ATOM 648 C C . GLY A 1 84 ? 13.820 -1.508 -9.832 1.00 75.31 84 GLY A C 1
ATOM 649 O O . GLY A 1 84 ? 13.208 -0.450 -9.850 1.00 75.31 84 GLY A O 1
ATOM 650 N N . VAL A 1 85 ? 14.472 -1.931 -8.746 1.00 72.50 85 VAL A N 1
ATOM 651 C CA . VAL A 1 85 ? 14.421 -1.263 -7.427 1.00 72.50 85 VAL A CA 1
ATOM 652 C C . VAL A 1 85 ? 15.787 -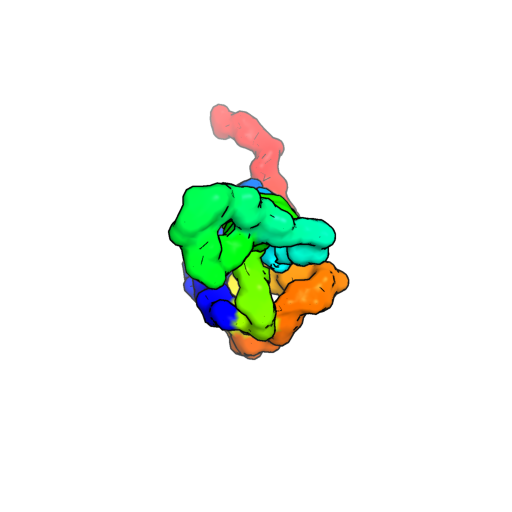0.749 -6.959 1.00 72.50 85 VAL A C 1
ATOM 654 O O . VAL A 1 85 ? 16.033 -0.593 -5.764 1.00 72.50 85 VAL A O 1
ATOM 657 N N . VAL A 1 86 ? 16.702 -0.491 -7.896 1.00 71.88 86 VAL A N 1
ATOM 658 C CA . VAL A 1 86 ? 18.012 0.105 -7.600 1.00 71.88 86 VAL A CA 1
ATOM 659 C C . VAL A 1 86 ? 17.900 1.618 -7.760 1.00 71.88 86 VAL A C 1
ATOM 661 O O . VAL A 1 86 ? 17.871 2.135 -8.873 1.00 71.88 86 VAL A O 1
ATOM 664 N N . GLY A 1 87 ? 17.798 2.325 -6.634 1.00 62.38 87 GLY A N 1
ATOM 665 C CA . GLY A 1 87 ? 17.726 3.784 -6.614 1.00 62.38 87 GLY A CA 1
ATOM 666 C C . GLY A 1 87 ? 19.057 4.437 -6.989 1.00 62.38 87 GLY A C 1
ATOM 667 O O . GLY A 1 87 ? 20.129 3.939 -6.646 1.00 62.38 87 GLY A O 1
ATOM 668 N N . TYR A 1 88 ? 18.986 5.583 -7.661 1.00 64.25 88 TYR A N 1
ATOM 669 C CA . TYR A 1 88 ? 20.147 6.432 -7.905 1.00 64.25 88 TYR A CA 1
ATOM 670 C C . TYR A 1 88 ? 20.447 7.294 -6.669 1.00 64.25 88 TYR A C 1
ATOM 672 O O . TYR A 1 88 ? 19.550 7.937 -6.123 1.00 64.25 88 TYR A O 1
ATOM 680 N N . SER A 1 89 ? 21.708 7.332 -6.237 1.00 62.94 89 SER A N 1
ATOM 681 C CA . SER A 1 89 ? 22.194 8.255 -5.208 1.00 62.94 89 SER A CA 1
ATOM 682 C C . SER A 1 89 ? 23.510 8.867 -5.684 1.00 62.94 89 SER A C 1
ATOM 684 O O . SER A 1 89 ? 24.549 8.213 -5.674 1.00 62.94 89 SER A O 1
ATOM 686 N N . GLY A 1 90 ? 23.447 10.108 -6.164 1.00 61.16 90 GLY A N 1
ATOM 687 C CA . GLY A 1 90 ? 24.596 10.865 -6.653 1.00 61.16 90 GLY A CA 1
ATOM 688 C C . GLY A 1 90 ? 24.233 12.334 -6.870 1.00 61.16 90 GLY A C 1
ATOM 689 O O . GLY A 1 90 ? 23.081 12.646 -7.174 1.00 61.16 90 GLY A O 1
ATOM 690 N N . ALA A 1 91 ? 25.202 13.232 -6.690 1.00 57.31 91 ALA A N 1
ATOM 691 C CA . ALA A 1 91 ? 25.090 14.613 -7.151 1.00 57.31 91 ALA A CA 1
ATOM 692 C C . ALA A 1 91 ? 25.359 14.649 -8.664 1.00 57.31 91 ALA A C 1
ATOM 694 O O . ALA A 1 91 ? 26.240 13.931 -9.138 1.00 57.31 91 ALA A O 1
ATOM 695 N N . ILE A 1 92 ? 24.565 15.432 -9.398 1.00 56.56 92 ILE A N 1
ATOM 696 C CA . ILE A 1 92 ? 24.847 15.786 -10.798 1.00 56.56 92 ILE A CA 1
ATOM 697 C C . ILE A 1 92 ? 25.960 16.833 -10.804 1.00 56.56 92 ILE A C 1
ATOM 699 O O . ILE A 1 92 ? 25.887 17.739 -9.939 1.00 56.56 92 ILE A O 1
#